Protein AF-A0A934FQT6-F1 (afdb_monomer)

Sequence (171 aa):
MEAWRIHRERGRCPEPACPLPTADEFFAVLELPSCERHDLCATCFHRRVSQTGESPIFWKARRQEPGHRAPTIDLASLRVLFDRLGEHDSDEARGLRYFVALLLLRKRVLRMVPAANQTEESADLVVLDPKVPGSARIALVAPELAGDRMAKLKDELLAALAEQEGASHDG

Solvent-accessible surface area (backbone atoms only — not comparable to full-atom values): 10380 Å² total; per-residue (Å²): 143,76,90,80,59,73,43,76,49,88,55,72,53,91,54,86,88,58,59,48,92,80,41,56,51,34,35,42,34,53,43,80,90,78,32,39,34,44,49,26,27,67,69,59,44,54,50,49,38,70,72,66,74,50,84,74,54,66,48,80,48,64,61,70,55,95,85,58,72,72,83,78,76,56,65,65,61,51,47,54,49,41,55,57,30,67,78,43,89,49,68,65,34,41,34,51,30,42,52,47,48,54,53,32,39,76,70,62,59,33,40,80,52,81,63,88,48,77,79,36,64,76,28,78,39,35,34,30,41,83,87,44,90,87,50,68,77,46,66,35,56,74,57,93,67,56,77,68,60,50,53,52,53,51,51,52,52,50,50,67,59,53,66,68,74,73,79,82,81,86,132

Secondary structure (DSSP, 8-state):
--TT--EE-----SSTT--TTT-SEEEEEEETTTTEEEEE-HHHHHHHHHHH-SPPEEEEEEPPPTT-PPP---HHHHHHHHHHGGG--SHHHHHHHHHHHHHHHHTTSSEE----SHHHHT-SEEEE-TTSTTPPPEEEPPP---HHHHHHHHHHHHHHHHTTSSSS---

Structure (mmCIF, N/CA/C/O backbone):
data_AF-A0A934FQT6-F1
#
_entry.id   AF-A0A934FQT6-F1
#
loop_
_atom_site.group_PDB
_atom_site.id
_atom_site.type_symbol
_atom_site.label_atom_id
_atom_site.label_alt_id
_atom_site.label_comp_id
_atom_site.label_asym_id
_atom_site.label_entity_id
_atom_site.label_seq_id
_atom_site.pdbx_PDB_ins_code
_atom_site.Cartn_x
_atom_site.Cartn_y
_atom_site.Cartn_z
_atom_site.occupancy
_atom_site.B_iso_or_equiv
_atom_site.auth_seq_id
_atom_site.auth_comp_id
_atom_site.auth_asym_id
_atom_site.auth_atom_id
_atom_site.pdbx_PDB_model_num
ATOM 1 N N . MET A 1 1 ? -18.165 8.838 -8.033 1.00 41.06 1 MET A N 1
ATOM 2 C CA . MET A 1 1 ? -16.733 9.135 -7.804 1.00 41.06 1 MET A CA 1
ATOM 3 C C . MET A 1 1 ? -15.905 8.079 -8.542 1.00 41.06 1 MET A C 1
ATOM 5 O O . MET A 1 1 ? -15.378 7.169 -7.923 1.00 41.06 1 MET A O 1
ATOM 9 N N . GLU A 1 2 ? -15.881 8.131 -9.880 1.00 50.00 2 GLU A N 1
ATOM 10 C CA . GLU A 1 2 ? -15.264 7.092 -10.738 1.00 50.00 2 GLU A CA 1
ATOM 11 C C . GLU A 1 2 ? -14.027 7.581 -11.519 1.00 50.00 2 GLU A C 1
ATOM 13 O O . GLU A 1 2 ? -13.383 6.789 -12.196 1.00 50.00 2 GLU A O 1
ATOM 18 N N . ALA A 1 3 ? -13.647 8.857 -11.386 1.00 50.72 3 ALA A N 1
ATOM 19 C CA . ALA A 1 3 ? -12.652 9.515 -12.242 1.00 50.72 3 ALA A CA 1
ATOM 20 C C . ALA A 1 3 ? -11.167 9.251 -11.888 1.00 50.72 3 ALA A C 1
ATOM 22 O O . ALA A 1 3 ? -10.294 9.887 -12.458 1.00 50.72 3 ALA A O 1
ATOM 23 N N . TRP A 1 4 ? -10.867 8.337 -10.957 1.00 55.72 4 TRP A N 1
ATOM 24 C CA . TRP A 1 4 ? -9.497 8.064 -10.472 1.00 55.72 4 TRP A CA 1
ATOM 25 C C . TRP A 1 4 ? -9.123 6.575 -10.553 1.00 55.72 4 TRP A C 1
ATOM 27 O O . TRP A 1 4 ? -8.405 6.037 -9.708 1.00 55.72 4 TRP A O 1
ATOM 37 N N . ARG A 1 5 ? -9.647 5.855 -11.550 1.00 62.41 5 ARG A N 1
ATOM 38 C CA . ARG A 1 5 ? -9.179 4.495 -11.846 1.00 62.41 5 ARG A CA 1
ATOM 39 C C . ARG A 1 5 ? -7.973 4.581 -12.770 1.00 62.41 5 ARG A C 1
ATOM 41 O O . ARG A 1 5 ? -8.077 5.114 -13.860 1.00 62.41 5 ARG A O 1
ATOM 48 N N . ILE A 1 6 ? -6.844 4.008 -12.349 1.00 70.12 6 ILE A N 1
ATOM 49 C CA . ILE A 1 6 ? -5.679 3.884 -13.230 1.00 70.12 6 ILE A CA 1
ATOM 50 C C . ILE A 1 6 ? -6.007 2.856 -14.314 1.00 70.12 6 ILE A C 1
ATOM 52 O O . ILE A 1 6 ? -6.109 1.652 -14.034 1.00 70.12 6 ILE A O 1
ATOM 56 N N . HIS A 1 7 ? -6.173 3.330 -15.543 1.00 68.94 7 HIS A N 1
ATOM 57 C CA . HIS A 1 7 ? -6.432 2.491 -16.700 1.00 68.94 7 HIS A CA 1
ATOM 58 C C . HIS A 1 7 ? -5.121 1.844 -17.142 1.00 68.94 7 HIS A C 1
ATOM 60 O O . HIS A 1 7 ? -4.121 2.508 -17.411 1.00 68.94 7 HIS A O 1
ATOM 66 N N . ARG A 1 8 ? -5.100 0.508 -17.149 1.00 64.31 8 ARG A N 1
ATOM 67 C CA . ARG A 1 8 ? -3.943 -0.252 -17.621 1.00 64.31 8 ARG A CA 1
ATOM 68 C C . ARG A 1 8 ? -4.060 -0.432 -19.116 1.00 64.31 8 ARG A C 1
ATOM 70 O O . ARG A 1 8 ? -4.732 -1.367 -19.557 1.00 64.31 8 ARG A O 1
ATOM 77 N N . GLU A 1 9 ? -3.342 0.377 -19.871 1.00 61.53 9 GLU A N 1
ATOM 78 C CA . GLU A 1 9 ? -3.063 0.011 -21.241 1.00 61.53 9 GLU A CA 1
ATOM 79 C C . GLU A 1 9 ? -1.935 -1.024 -21.212 1.00 61.53 9 GLU A C 1
ATOM 81 O O . GLU A 1 9 ? -0.769 -0.727 -20.973 1.00 61.53 9 GLU A O 1
ATOM 86 N N . ARG A 1 10 ? -2.275 -2.303 -21.421 1.00 57.84 10 ARG A N 1
ATOM 87 C CA . ARG A 1 10 ? -1.265 -3.351 -21.676 1.00 57.84 10 ARG A CA 1
ATOM 88 C C . ARG A 1 10 ? -0.770 -3.277 -23.126 1.00 57.84 10 ARG A C 1
ATOM 90 O O . ARG A 1 10 ? -0.486 -4.307 -23.739 1.00 57.84 10 ARG A O 1
ATOM 97 N N . GLY A 1 11 ? -0.746 -2.069 -23.682 1.00 54.31 11 GLY A N 1
ATOM 98 C CA . GLY A 1 11 ? -0.232 -1.769 -25.000 1.00 54.31 11 GLY A CA 1
ATOM 99 C C . GLY A 1 11 ? 1.273 -1.947 -24.971 1.00 54.31 11 GLY A C 1
ATOM 100 O O . GLY A 1 11 ? 1.963 -1.495 -24.059 1.00 54.31 11 GLY A O 1
ATOM 101 N N . ARG A 1 12 ? 1.791 -2.682 -25.951 1.00 57.44 12 ARG A N 1
ATOM 102 C CA . ARG A 1 12 ? 3.229 -2.713 -26.210 1.00 57.44 12 ARG A CA 1
ATOM 103 C C . ARG A 1 12 ? 3.656 -1.267 -26.465 1.00 57.44 12 ARG A C 1
ATOM 105 O O . ARG A 1 12 ? 2.913 -0.537 -27.111 1.00 57.44 12 ARG A O 1
ATOM 112 N N . CYS A 1 13 ? 4.818 -0.871 -25.949 1.00 65.12 13 CYS A N 1
ATOM 113 C CA . CYS A 1 13 ? 5.412 0.430 -26.250 1.00 65.12 13 CYS A CA 1
ATOM 114 C C . CYS A 1 13 ? 5.246 0.750 -27.752 1.00 65.12 13 CYS A C 1
ATOM 116 O O . CYS A 1 13 ? 5.505 -0.140 -28.568 1.00 65.12 13 CYS A O 1
ATOM 118 N N . PRO A 1 14 ? 4.811 1.971 -28.116 1.00 64.06 14 PRO A N 1
ATOM 119 C CA . PRO A 1 14 ? 4.437 2.314 -29.492 1.00 64.06 14 PRO A CA 1
ATOM 120 C C . PRO A 1 14 ? 5.612 2.277 -30.482 1.00 64.06 14 PRO A C 1
ATOM 122 O O . PRO A 1 14 ? 5.411 2.373 -31.689 1.00 64.06 14 PRO A O 1
ATOM 125 N N . GLU A 1 15 ? 6.841 2.134 -29.985 1.00 71.00 15 GLU A N 1
ATOM 126 C CA . GLU A 1 15 ? 8.060 2.136 -30.783 1.00 71.00 15 GLU A CA 1
ATOM 127 C C . GLU A 1 15 ? 8.272 0.800 -31.526 1.00 71.00 15 GLU A C 1
ATOM 129 O O . GLU A 1 15 ? 8.279 -0.272 -30.899 1.00 71.00 15 GLU A O 1
ATOM 134 N N . PRO A 1 16 ? 8.521 0.837 -32.850 1.00 65.38 16 PRO A N 1
ATOM 135 C CA . PRO A 1 16 ? 8.947 -0.332 -33.608 1.00 65.38 16 PRO A CA 1
ATOM 136 C C . PRO A 1 16 ? 10.192 -0.969 -32.974 1.00 65.38 16 PRO A C 1
ATOM 138 O O . PRO A 1 16 ? 11.119 -0.274 -32.567 1.00 65.38 16 PRO A O 1
ATOM 141 N N . ALA A 1 17 ? 10.217 -2.303 -32.897 1.00 69.44 17 ALA A N 1
ATOM 142 C CA . ALA A 1 17 ? 11.309 -3.083 -32.301 1.00 69.44 17 ALA A CA 1
ATOM 143 C C . ALA A 1 17 ? 11.568 -2.842 -30.795 1.00 69.44 17 ALA A C 1
ATOM 145 O O . ALA A 1 17 ? 12.648 -3.162 -30.295 1.00 69.44 17 ALA A O 1
ATOM 146 N N . CYS A 1 18 ? 10.589 -2.332 -30.037 1.00 78.69 18 CYS A N 1
ATOM 147 C CA . CYS A 1 18 ? 10.742 -2.210 -28.590 1.00 78.69 18 CYS A CA 1
ATOM 148 C C . CYS A 1 18 ? 10.962 -3.589 -27.920 1.00 78.69 18 CYS A C 1
ATOM 150 O O . CYS A 1 18 ? 10.110 -4.473 -28.065 1.00 78.69 18 CYS A O 1
ATOM 152 N N . PRO A 1 19 ? 12.029 -3.777 -27.108 1.00 79.88 19 PRO A N 1
ATOM 153 C CA . PRO A 1 19 ? 12.298 -5.037 -26.411 1.00 79.88 19 PRO A CA 1
ATOM 154 C C . PRO A 1 19 ? 11.368 -5.270 -25.213 1.00 79.88 19 PRO A C 1
ATOM 156 O O . PRO A 1 19 ? 11.498 -6.272 -24.521 1.00 79.88 19 PRO A O 1
ATOM 159 N N . LEU A 1 20 ? 10.425 -4.361 -24.934 1.00 81.69 20 LEU A N 1
ATOM 160 C CA . LEU A 1 20 ? 9.527 -4.448 -23.780 1.00 81.69 20 LEU A CA 1
ATOM 161 C C . LEU A 1 20 ? 8.842 -5.820 -23.603 1.00 81.69 20 LEU A C 1
ATOM 163 O O . LEU A 1 20 ? 8.717 -6.244 -22.451 1.00 81.69 20 LEU A O 1
ATOM 167 N N . PRO A 1 21 ? 8.379 -6.528 -24.657 1.00 79.25 21 PRO A N 1
ATOM 168 C CA . PRO A 1 21 ? 7.767 -7.847 -24.492 1.00 79.25 21 PRO A CA 1
ATOM 169 C C . PRO A 1 21 ? 8.711 -8.901 -23.899 1.00 79.25 21 PRO A C 1
ATOM 171 O O . PRO A 1 21 ? 8.233 -9.806 -23.223 1.00 79.25 21 PRO A O 1
ATOM 174 N N . THR A 1 22 ? 10.018 -8.774 -24.136 1.00 79.56 22 THR A N 1
ATOM 175 C CA . THR A 1 22 ? 11.061 -9.715 -23.694 1.00 79.56 22 THR A CA 1
ATOM 176 C C . THR A 1 22 ? 11.942 -9.155 -22.579 1.00 79.56 22 THR A C 1
ATOM 178 O O . THR A 1 22 ? 12.831 -9.848 -22.106 1.00 79.56 22 THR A O 1
ATOM 181 N N . ALA A 1 23 ? 11.740 -7.901 -22.174 1.00 82.56 23 ALA A N 1
ATOM 182 C CA . ALA A 1 23 ? 12.502 -7.278 -21.103 1.00 82.56 23 ALA A CA 1
ATOM 183 C C . ALA A 1 23 ? 12.010 -7.757 -19.730 1.00 82.56 23 ALA A C 1
ATOM 185 O O . ALA A 1 23 ? 10.813 -7.676 -19.434 1.00 82.56 23 ALA A O 1
ATOM 186 N N . ASP A 1 24 ? 12.948 -8.177 -18.880 1.00 82.25 24 ASP A N 1
ATOM 187 C CA . ASP A 1 24 ? 12.676 -8.561 -17.490 1.00 82.25 24 ASP A CA 1
ATOM 188 C C . ASP A 1 24 ? 12.276 -7.365 -16.633 1.00 82.25 24 ASP A C 1
ATOM 190 O O . ASP A 1 24 ? 11.525 -7.507 -15.674 1.00 82.25 24 ASP A O 1
ATOM 194 N N . GLU A 1 25 ? 12.739 -6.170 -16.985 1.00 87.06 25 GLU A N 1
ATOM 195 C CA . GLU A 1 25 ? 12.444 -4.930 -16.280 1.00 87.06 25 GLU A CA 1
ATOM 196 C C . GLU A 1 25 ? 11.777 -3.916 -17.207 1.00 87.06 25 GLU A C 1
ATOM 198 O O . GLU A 1 25 ? 12.070 -3.825 -18.402 1.00 87.06 25 GLU A O 1
ATOM 203 N N . PHE A 1 26 ? 10.884 -3.116 -16.636 1.00 88.62 26 PHE A N 1
ATOM 204 C CA . PHE A 1 26 ? 10.201 -2.041 -17.336 1.00 88.62 26 PHE A CA 1
ATOM 205 C C . PHE A 1 26 ? 9.907 -0.875 -16.391 1.00 88.62 26 PHE A C 1
ATOM 207 O O . PHE A 1 26 ? 9.927 -1.004 -15.165 1.00 88.62 26 PHE A O 1
ATOM 214 N N . PHE A 1 27 ? 9.621 0.277 -16.980 1.00 89.06 27 PHE A N 1
ATOM 215 C CA . PHE A 1 27 ? 9.199 1.488 -16.296 1.00 89.06 27 PHE A CA 1
ATOM 216 C C . PHE A 1 27 ? 7.705 1.667 -16.542 1.00 89.06 27 PHE A C 1
ATOM 218 O O . PHE A 1 27 ? 7.282 1.808 -17.686 1.00 89.06 27 PHE A O 1
ATOM 225 N N . ALA A 1 28 ? 6.906 1.630 -15.481 1.00 88.69 28 ALA A N 1
ATOM 226 C CA . ALA A 1 28 ? 5.495 1.980 -15.550 1.00 88.69 28 ALA A CA 1
ATOM 227 C C . ALA A 1 28 ? 5.365 3.486 -15.332 1.00 88.69 28 ALA A C 1
ATOM 229 O O . ALA A 1 28 ? 5.689 3.982 -14.254 1.00 88.69 28 ALA A O 1
ATOM 230 N N . VAL A 1 29 ? 4.914 4.195 -16.358 1.00 88.94 29 VAL A N 1
ATOM 231 C CA . VAL A 1 29 ? 4.699 5.641 -16.359 1.00 88.94 29 VAL A CA 1
ATOM 232 C C . VAL A 1 29 ? 3.210 5.911 -16.196 1.00 88.94 29 VAL A C 1
ATOM 234 O O . VAL A 1 29 ? 2.398 5.315 -16.903 1.00 88.94 29 VAL A O 1
ATOM 237 N N . LEU A 1 30 ? 2.855 6.785 -15.257 1.00 87.69 30 LEU A N 1
ATOM 238 C CA . LEU A 1 30 ? 1.490 7.256 -15.050 1.00 87.69 30 LEU A CA 1
ATOM 239 C C . LEU A 1 30 ? 1.337 8.645 -15.666 1.00 87.69 30 LEU A C 1
ATOM 241 O O . LEU A 1 30 ? 2.035 9.583 -15.280 1.00 87.69 30 LEU A O 1
ATOM 245 N N . GLU A 1 31 ? 0.402 8.768 -16.596 1.00 84.56 31 GLU A N 1
ATOM 246 C CA . GLU A 1 31 ? 0.024 10.036 -17.204 1.00 84.56 31 GLU A CA 1
ATOM 247 C C . GLU A 1 31 ? -1.168 10.647 -16.472 1.00 84.56 31 GLU A C 1
ATOM 249 O O . GLU A 1 31 ? -2.158 9.981 -16.161 1.00 84.56 31 GLU A O 1
ATOM 254 N N . LEU A 1 32 ? -1.060 11.943 -16.191 1.00 81.94 32 LEU A N 1
ATOM 255 C CA . LEU A 1 32 ? -2.122 12.756 -15.616 1.00 81.94 32 LEU A CA 1
ATOM 256 C C . LEU A 1 32 ? -2.511 13.850 -16.621 1.00 81.94 32 LEU A C 1
ATOM 258 O O . LEU A 1 32 ? -1.644 14.331 -17.349 1.00 81.94 32 LEU A O 1
ATOM 262 N N . PRO A 1 33 ? -3.790 14.265 -16.665 1.00 85.31 33 PRO A N 1
ATOM 263 C CA . PRO A 1 33 ? -4.890 13.857 -15.783 1.00 85.31 33 PRO A CA 1
ATOM 264 C C . PRO A 1 33 ? -5.628 12.579 -16.224 1.00 85.31 33 PRO A C 1
ATOM 266 O O . PRO A 1 33 ? -6.532 12.142 -15.517 1.00 85.31 33 PRO A O 1
ATOM 269 N N . SER A 1 34 ? -5.262 11.973 -17.361 1.00 81.75 34 SER A N 1
ATOM 270 C CA . SER A 1 34 ? -5.961 10.808 -17.936 1.00 81.75 34 SER A CA 1
ATOM 271 C C . SER A 1 34 ? -5.937 9.559 -17.047 1.00 81.75 34 SER A C 1
ATOM 273 O O . SER A 1 34 ? -6.778 8.677 -17.209 1.00 81.75 34 SER A O 1
ATOM 275 N N . CYS A 1 35 ? -5.012 9.487 -16.082 1.00 83.38 35 CYS A N 1
ATOM 276 C CA . CYS A 1 35 ? -4.791 8.317 -15.231 1.00 83.38 35 CYS A CA 1
ATOM 277 C C . CYS A 1 35 ? -4.483 7.056 -16.057 1.00 83.38 35 CYS A C 1
ATOM 279 O O . CYS A 1 35 ? -4.843 5.937 -15.678 1.00 83.38 35 CYS A O 1
ATOM 281 N N . GLU A 1 36 ? -3.801 7.237 -17.186 1.00 82.56 36 GLU A N 1
ATOM 282 C CA . GLU A 1 36 ? -3.372 6.160 -18.069 1.00 82.56 36 GLU A CA 1
ATOM 283 C C . GLU A 1 36 ? -1.978 5.686 -17.685 1.00 82.56 36 GLU A C 1
ATOM 285 O O . GLU A 1 36 ? -1.073 6.473 -17.400 1.00 82.56 36 GLU A O 1
ATOM 290 N N . ARG A 1 37 ? -1.807 4.365 -17.647 1.00 86.88 37 ARG A N 1
ATOM 291 C CA . ARG A 1 37 ? -0.511 3.748 -17.399 1.00 86.88 37 ARG A CA 1
ATOM 292 C C . ARG A 1 37 ? 0.073 3.201 -18.693 1.00 86.88 37 ARG A C 1
ATOM 294 O O . ARG A 1 37 ? -0.523 2.303 -19.287 1.00 86.88 37 ARG A O 1
ATOM 301 N N . HIS A 1 38 ? 1.304 3.617 -18.977 1.00 85.81 38 HIS A N 1
ATOM 302 C CA . HIS A 1 38 ? 2.142 3.115 -20.064 1.00 85.81 38 HIS A CA 1
ATOM 303 C C . HIS A 1 38 ? 3.332 2.339 -19.514 1.00 85.81 38 HIS A C 1
ATOM 305 O O . HIS A 1 38 ? 4.041 2.820 -18.632 1.00 85.81 38 HIS A O 1
ATOM 311 N N . ASP A 1 39 ? 3.589 1.151 -20.053 1.00 88.00 39 ASP A N 1
ATOM 312 C CA . ASP A 1 39 ? 4.791 0.385 -19.724 1.00 88.00 39 ASP A CA 1
ATOM 313 C C . ASP A 1 39 ? 5.859 0.636 -20.807 1.00 88.00 39 ASP A C 1
ATOM 315 O O . ASP A 1 39 ? 5.614 0.441 -21.997 1.00 88.00 39 ASP A O 1
ATOM 319 N N . LEU A 1 40 ? 7.056 1.072 -20.406 1.00 87.56 40 LEU A N 1
ATOM 320 C CA . LEU A 1 40 ? 8.176 1.403 -21.295 1.00 87.56 40 LEU A CA 1
ATOM 321 C C . LEU A 1 40 ? 9.410 0.563 -20.953 1.00 87.56 40 LEU A C 1
ATOM 323 O O . LEU A 1 40 ? 9.685 0.285 -19.786 1.00 87.56 40 LEU A O 1
ATOM 327 N N . CYS A 1 41 ? 10.194 0.170 -21.960 1.00 88.81 41 CYS A N 1
ATOM 328 C CA . CYS A 1 41 ? 11.532 -0.363 -21.693 1.00 88.81 41 CYS A CA 1
ATOM 329 C C . CYS A 1 41 ? 12.464 0.773 -21.233 1.00 88.81 41 CYS A C 1
ATOM 331 O O . CYS A 1 41 ? 12.147 1.952 -21.411 1.00 88.81 41 CYS A O 1
ATOM 333 N N . ALA A 1 42 ? 13.637 0.431 -20.691 1.00 89.69 42 ALA A N 1
ATOM 334 C CA . ALA A 1 42 ? 14.613 1.421 -20.226 1.00 89.69 42 ALA A CA 1
ATOM 335 C C . ALA A 1 42 ? 14.964 2.464 -21.304 1.00 89.69 42 ALA A C 1
ATOM 337 O O . ALA A 1 42 ? 14.929 3.665 -21.046 1.00 89.69 42 ALA A O 1
ATOM 338 N N . THR A 1 43 ? 15.227 2.023 -22.537 1.00 90.00 43 THR A N 1
ATOM 339 C CA . THR A 1 43 ? 15.584 2.915 -23.651 1.00 90.00 43 THR A CA 1
ATOM 340 C C . THR A 1 43 ? 14.462 3.893 -23.994 1.00 90.00 43 THR A C 1
ATOM 342 O O . THR A 1 43 ? 14.713 5.088 -24.138 1.00 90.00 43 THR A O 1
ATOM 345 N N . CYS A 1 44 ? 13.221 3.410 -24.106 1.00 88.88 44 CYS A N 1
ATOM 346 C CA . CYS A 1 44 ? 12.067 4.254 -24.418 1.00 88.88 44 CYS A CA 1
ATOM 347 C C . CYS A 1 44 ? 11.757 5.232 -23.277 1.00 88.88 44 CYS A C 1
ATOM 349 O O . CYS A 1 44 ? 11.422 6.384 -23.541 1.00 88.88 44 CYS A O 1
ATOM 351 N N . PHE A 1 45 ? 11.923 4.803 -22.022 1.00 90.38 45 PHE A N 1
ATOM 352 C CA . PHE A 1 45 ? 11.768 5.666 -20.854 1.00 90.38 45 PHE A CA 1
ATOM 353 C C . PHE A 1 45 ? 12.781 6.818 -20.858 1.00 90.38 45 PHE A C 1
ATOM 355 O O . PHE A 1 45 ? 12.382 7.980 -20.825 1.00 90.38 45 PHE A O 1
ATOM 362 N N . HIS A 1 46 ? 14.079 6.520 -20.970 1.00 90.44 46 HIS A N 1
ATOM 363 C CA . HIS A 1 46 ? 15.112 7.558 -20.961 1.00 90.44 46 HIS A CA 1
ATOM 364 C C . HIS A 1 46 ? 14.978 8.521 -22.141 1.00 90.44 46 HIS A C 1
ATOM 366 O O . HIS A 1 46 ? 15.103 9.727 -21.951 1.00 90.44 46 HIS A O 1
ATOM 372 N N . ARG A 1 47 ? 14.644 8.015 -23.336 1.00 88.56 47 ARG A N 1
ATOM 373 C CA . ARG A 1 47 ? 14.370 8.864 -24.503 1.00 88.56 47 ARG A CA 1
ATOM 374 C C . ARG A 1 47 ? 13.228 9.839 -24.228 1.00 88.56 47 ARG A C 1
ATOM 376 O O . ARG A 1 47 ? 13.379 11.024 -24.504 1.00 88.56 47 ARG A O 1
ATOM 383 N N . ARG A 1 48 ? 12.118 9.350 -23.667 1.00 86.81 48 ARG A N 1
ATOM 384 C CA . ARG A 1 48 ? 10.964 10.182 -23.316 1.00 86.81 48 ARG A CA 1
ATOM 385 C C . ARG A 1 48 ? 11.361 11.289 -22.342 1.00 86.81 48 ARG A C 1
ATOM 387 O O . ARG A 1 48 ? 11.094 12.446 -22.633 1.00 86.81 48 ARG A O 1
ATOM 394 N N . VAL A 1 49 ? 12.055 10.945 -21.253 1.00 88.50 49 VAL A N 1
ATOM 395 C CA . VAL A 1 49 ? 12.545 11.919 -20.258 1.00 88.50 49 VAL A CA 1
ATOM 396 C C . VAL A 1 49 ? 13.438 12.981 -20.909 1.00 88.50 49 VAL A C 1
ATOM 398 O O . VAL A 1 49 ? 13.274 14.170 -20.649 1.00 88.50 49 VAL A O 1
ATOM 401 N N . SER A 1 50 ? 14.352 12.578 -21.797 1.00 87.88 50 SER A N 1
ATOM 402 C CA . SER A 1 50 ? 15.224 13.517 -22.513 1.00 87.88 50 SER A CA 1
ATOM 403 C C . SER A 1 50 ? 14.472 14.435 -23.482 1.00 87.88 50 SER A C 1
ATOM 405 O O . SER A 1 50 ? 14.911 15.558 -23.701 1.00 87.88 50 SER A O 1
ATOM 407 N N . GLN A 1 51 ? 13.368 13.975 -24.075 1.00 86.94 51 GLN A N 1
ATOM 408 C CA . GLN A 1 51 ? 12.567 14.759 -25.021 1.00 86.94 51 GLN A CA 1
ATOM 409 C C . GLN A 1 51 ? 11.627 15.743 -24.325 1.00 86.94 51 GLN A C 1
ATO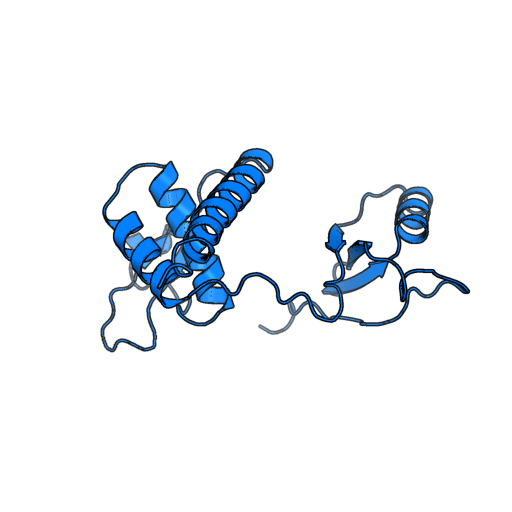M 411 O O . GLN A 1 51 ? 11.454 16.859 -24.807 1.00 86.94 51 GLN A O 1
ATOM 416 N N . THR A 1 52 ? 11.003 15.334 -23.219 1.00 82.75 52 THR A N 1
ATOM 417 C CA . THR A 1 52 ? 10.038 16.174 -22.500 1.00 82.75 52 THR A CA 1
ATOM 418 C C . THR A 1 52 ? 10.713 17.157 -21.554 1.00 82.75 52 THR A C 1
ATOM 420 O O . THR A 1 52 ? 10.100 18.154 -21.196 1.00 82.75 52 THR A O 1
ATOM 423 N N . G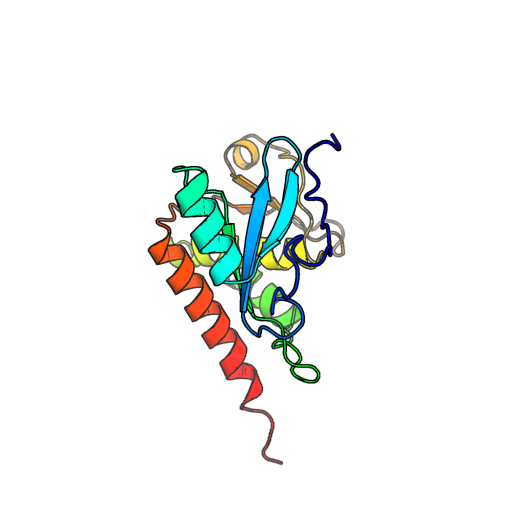LY A 1 53 ? 11.941 16.880 -21.101 1.00 81.25 53 GLY A N 1
ATOM 424 C CA . GLY A 1 53 ? 12.641 17.688 -20.092 1.00 81.25 53 GLY A CA 1
ATOM 425 C C . GLY A 1 53 ? 12.044 17.585 -18.680 1.00 81.25 53 GLY A C 1
ATOM 426 O O . GLY A 1 53 ? 12.683 17.976 -17.709 1.00 81.25 53 GLY A O 1
ATOM 427 N N . GLU A 1 54 ? 10.847 17.015 -18.553 1.00 80.00 54 GLU A N 1
ATOM 428 C CA . GLU A 1 54 ? 10.152 16.758 -17.297 1.00 80.00 54 GLU A CA 1
ATOM 429 C C . GLU A 1 54 ? 10.325 15.303 -16.851 1.00 80.00 54 GLU A C 1
ATOM 431 O O . GLU A 1 54 ? 10.230 14.373 -17.659 1.00 80.00 54 GLU A O 1
ATOM 436 N N . SER A 1 55 ? 10.533 15.098 -15.546 1.00 81.50 55 SER A N 1
ATOM 437 C CA . SER A 1 55 ? 10.493 13.760 -14.954 1.00 81.50 55 SER A CA 1
ATOM 438 C C . SER A 1 55 ? 9.033 13.336 -14.775 1.00 81.50 55 SER A C 1
ATOM 440 O O . SER A 1 55 ? 8.326 13.954 -13.978 1.00 81.50 55 SER A O 1
ATOM 442 N N . PRO A 1 56 ? 8.565 12.278 -15.457 1.00 87.00 56 PRO A N 1
ATOM 443 C CA . PRO A 1 56 ? 7.198 11.809 -15.293 1.00 87.00 56 PRO A CA 1
ATOM 444 C C . PRO A 1 56 ? 6.995 11.164 -13.914 1.00 87.00 56 PRO A C 1
ATOM 446 O O . PRO A 1 56 ? 7.951 10.879 -13.191 1.00 87.00 56 PRO A O 1
ATOM 449 N N . ILE A 1 57 ? 5.744 10.861 -13.566 1.00 87.94 57 ILE A N 1
ATOM 450 C CA . ILE A 1 57 ? 5.434 9.971 -12.442 1.00 87.94 57 ILE A CA 1
ATOM 451 C C . ILE A 1 57 ? 5.667 8.537 -12.919 1.00 87.94 57 ILE A C 1
ATOM 453 O O . ILE A 1 57 ? 4.992 8.069 -13.838 1.00 87.94 57 ILE A O 1
ATOM 457 N N . PHE A 1 58 ? 6.621 7.825 -12.320 1.00 90.44 58 PHE A N 1
ATOM 458 C CA . PHE A 1 58 ? 6.943 6.461 -12.734 1.00 90.44 58 PHE A CA 1
ATOM 459 C C . PHE A 1 58 ? 7.397 5.575 -11.576 1.00 90.44 58 PHE A C 1
ATOM 461 O O . PHE A 1 58 ? 7.809 6.048 -10.519 1.00 90.44 58 PHE A O 1
ATOM 468 N N . TRP A 1 59 ? 7.369 4.264 -11.805 1.00 91.06 59 TRP A N 1
ATOM 469 C CA . TRP A 1 59 ? 8.066 3.291 -10.970 1.00 91.06 59 TRP A CA 1
ATOM 470 C C . TRP A 1 59 ? 8.687 2.191 -11.829 1.00 91.06 59 TRP A C 1
ATOM 472 O O . TRP A 1 59 ? 8.146 1.791 -12.865 1.00 91.06 59 TRP A O 1
ATOM 482 N N . LYS A 1 60 ? 9.838 1.685 -11.385 1.00 89.12 60 LYS A N 1
ATOM 483 C CA . LYS A 1 60 ? 10.492 0.529 -12.000 1.00 89.12 60 LYS A CA 1
ATOM 484 C C . LYS A 1 60 ? 9.818 -0.751 -11.507 1.00 89.12 60 LYS A C 1
ATOM 486 O O . LYS A 1 60 ? 9.532 -0.894 -10.319 1.00 89.12 60 LYS A O 1
ATOM 491 N N . ALA A 1 61 ? 9.553 -1.681 -12.412 1.00 84.31 61 ALA A N 1
ATOM 492 C CA . ALA A 1 61 ? 8.948 -2.967 -12.101 1.00 84.31 61 ALA A CA 1
ATOM 493 C C . ALA A 1 61 ? 9.653 -4.092 -12.863 1.00 84.31 61 ALA A C 1
ATOM 495 O O . ALA A 1 61 ? 10.204 -3.884 -13.943 1.00 84.31 61 ALA A O 1
ATOM 496 N N . ARG A 1 62 ? 9.612 -5.297 -12.292 1.00 82.81 62 ARG A N 1
ATOM 497 C CA . ARG A 1 62 ? 10.156 -6.514 -12.899 1.00 82.81 62 ARG A CA 1
ATOM 498 C C . ARG A 1 62 ? 9.015 -7.436 -13.323 1.00 82.81 62 ARG A C 1
ATOM 500 O O . ARG A 1 62 ? 8.053 -7.618 -12.568 1.00 82.81 62 ARG A O 1
ATOM 507 N N . ARG A 1 63 ? 9.096 -8.009 -14.524 1.00 78.12 63 ARG A N 1
ATOM 508 C CA . ARG A 1 63 ? 8.233 -9.115 -14.942 1.00 78.12 63 ARG A CA 1
ATOM 509 C C . ARG A 1 63 ? 8.533 -10.307 -14.040 1.00 78.12 63 ARG A C 1
ATOM 511 O O . ARG A 1 63 ? 9.684 -10.618 -13.763 1.00 78.12 63 ARG A O 1
ATOM 518 N N . GLN A 1 64 ? 7.480 -10.944 -13.548 1.00 68.50 64 GLN A N 1
ATOM 519 C CA . GLN A 1 64 ? 7.632 -12.227 -12.876 1.00 68.50 64 GLN A CA 1
ATOM 520 C C . GLN A 1 64 ? 7.987 -13.257 -13.949 1.00 68.50 64 GLN A C 1
ATOM 522 O O . GLN A 1 64 ? 7.303 -13.307 -14.977 1.00 68.50 64 GLN A O 1
ATOM 527 N N . GLU A 1 65 ? 9.045 -14.036 -13.732 1.00 67.19 65 GLU A N 1
ATOM 528 C CA . GLU A 1 65 ? 9.366 -15.147 -14.623 1.00 67.19 65 GLU A CA 1
ATOM 529 C C . GLU A 1 65 ? 8.181 -16.125 -14.665 1.00 67.19 65 GLU A C 1
ATOM 531 O O . GLU A 1 65 ? 7.549 -16.379 -13.630 1.00 67.19 65 GLU A O 1
ATOM 536 N N . PRO A 1 66 ? 7.839 -16.677 -15.841 1.00 57.00 66 PRO A N 1
ATOM 537 C CA . PRO A 1 66 ? 6.808 -17.695 -15.930 1.00 57.00 66 PRO A CA 1
ATOM 538 C C . PRO A 1 66 ? 7.225 -18.914 -15.095 1.00 57.00 66 PRO A C 1
ATOM 540 O O . PRO A 1 66 ? 8.139 -19.639 -15.461 1.00 57.00 66 PRO A O 1
ATOM 543 N N . GLY A 1 67 ? 6.557 -19.117 -13.957 1.00 59.00 67 GLY A N 1
ATOM 544 C CA . GLY A 1 67 ? 6.860 -20.189 -13.000 1.00 59.00 67 GLY A CA 1
ATOM 545 C C . GLY A 1 67 ? 7.259 -19.683 -11.612 1.00 59.00 67 GLY A C 1
ATOM 546 O O . GLY A 1 67 ? 6.947 -20.345 -10.624 1.00 59.00 67 GLY A O 1
ATOM 547 N N . HIS A 1 68 ? 7.816 -18.472 -11.508 1.00 57.16 68 HIS A N 1
ATOM 548 C CA . HIS A 1 68 ? 8.042 -17.822 -10.219 1.00 57.16 68 HIS A CA 1
ATOM 549 C C . HIS A 1 68 ? 6.731 -17.212 -9.718 1.00 57.16 68 HIS A C 1
ATOM 551 O O . HIS A 1 68 ? 6.280 -16.153 -10.163 1.00 57.16 68 HIS A O 1
ATOM 557 N N . ARG A 1 69 ? 6.083 -17.902 -8.777 1.00 53.66 69 ARG A N 1
ATOM 558 C CA . ARG A 1 69 ? 5.022 -17.290 -7.977 1.00 53.66 69 ARG A CA 1
ATOM 559 C C . ARG A 1 69 ? 5.692 -16.337 -6.998 1.00 53.66 69 ARG A C 1
ATOM 561 O O . ARG A 1 69 ? 6.601 -16.739 -6.279 1.00 53.66 69 ARG A O 1
ATOM 568 N N . ALA A 1 70 ? 5.245 -15.083 -6.976 1.00 58.09 70 ALA A N 1
ATOM 569 C CA . ALA A 1 70 ? 5.598 -14.174 -5.893 1.00 58.09 70 ALA A CA 1
ATOM 570 C C . ALA A 1 70 ? 5.313 -14.871 -4.547 1.00 58.09 70 ALA A C 1
ATOM 572 O O . ALA A 1 70 ? 4.296 -15.579 -4.473 1.00 58.09 70 ALA A O 1
ATOM 573 N N . PRO A 1 71 ? 6.163 -14.683 -3.518 1.00 60.25 71 PRO A N 1
ATOM 574 C CA . PRO A 1 71 ? 5.960 -15.295 -2.211 1.00 60.25 71 PRO A CA 1
ATOM 575 C C . PRO A 1 71 ? 4.522 -15.042 -1.766 1.00 60.25 71 PRO A C 1
ATOM 577 O O . PRO A 1 71 ? 4.009 -13.912 -1.825 1.00 60.25 71 PRO A O 1
ATOM 580 N N . THR A 1 72 ? 3.819 -16.129 -1.456 1.00 63.09 72 THR A N 1
ATOM 581 C CA . THR A 1 72 ? 2.402 -16.037 -1.126 1.00 63.09 72 THR A CA 1
ATOM 582 C C . THR A 1 72 ? 2.327 -15.611 0.317 1.00 63.09 72 THR A C 1
ATOM 584 O O . THR A 1 72 ? 2.421 -16.427 1.220 1.00 63.09 72 THR A O 1
ATOM 587 N N . ILE A 1 73 ? 2.171 -14.308 0.524 1.00 70.94 73 ILE A N 1
ATOM 588 C CA . ILE A 1 73 ? 2.018 -13.775 1.869 1.00 70.94 73 ILE A CA 1
ATOM 589 C C . ILE A 1 73 ? 0.771 -14.402 2.504 1.00 70.94 73 ILE A C 1
ATOM 591 O O . ILE A 1 73 ? -0.347 -14.180 2.019 1.00 70.94 73 ILE A O 1
ATOM 595 N N . ASP A 1 74 ? 0.971 -15.164 3.580 1.00 84.44 74 ASP A N 1
ATOM 596 C CA . ASP A 1 74 ? -0.119 -15.725 4.366 1.00 84.4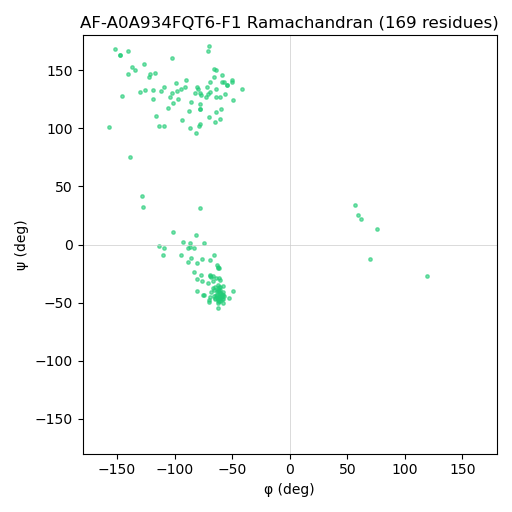4 74 ASP A CA 1
ATOM 597 C C . ASP A 1 74 ? -0.924 -14.594 5.020 1.00 84.44 74 ASP A C 1
ATOM 599 O O . ASP A 1 74 ? -0.451 -13.840 5.876 1.00 84.44 74 ASP A O 1
ATOM 603 N N . LEU A 1 75 ? -2.175 -14.465 4.583 1.00 87.75 75 LEU A N 1
ATOM 604 C CA . LEU A 1 75 ? -3.077 -13.421 5.050 1.00 87.75 75 LEU A CA 1
ATOM 605 C C . LEU A 1 75 ? -3.490 -13.630 6.510 1.00 87.75 75 LEU A C 1
ATOM 607 O O . LEU A 1 75 ? -3.817 -12.647 7.174 1.00 87.75 75 LEU A O 1
ATOM 611 N N . ALA A 1 76 ? -3.482 -14.874 7.004 1.00 88.19 76 ALA A N 1
ATOM 612 C CA . ALA A 1 76 ? -3.779 -15.163 8.403 1.00 88.19 76 ALA A CA 1
ATOM 613 C C . ALA A 1 76 ? -2.644 -14.659 9.303 1.00 88.19 76 ALA A C 1
ATOM 615 O O . ALA A 1 76 ? -2.900 -13.881 10.222 1.00 88.19 76 ALA A O 1
ATOM 616 N N . SER A 1 77 ? -1.394 -14.992 8.972 1.00 87.44 77 SER A N 1
ATOM 617 C CA . SER A 1 77 ? -0.208 -14.475 9.663 1.00 87.44 77 SER A CA 1
ATOM 618 C C . SER A 1 77 ? -0.126 -12.947 9.625 1.00 87.44 77 SER A C 1
ATOM 620 O O . SER A 1 77 ? 0.091 -12.324 10.664 1.00 87.44 77 SER A O 1
ATOM 622 N N . LEU A 1 78 ? -0.394 -12.312 8.474 1.00 90.81 78 LEU A N 1
ATOM 623 C CA . LEU A 1 78 ? -0.464 -10.845 8.398 1.00 90.81 78 LEU A CA 1
ATOM 624 C C . LEU A 1 78 ? -1.545 -10.258 9.306 1.00 90.81 78 LEU A C 1
ATOM 626 O O . LEU A 1 78 ? -1.353 -9.174 9.855 1.00 90.81 78 LEU A O 1
ATOM 630 N N . ARG A 1 79 ? -2.689 -10.934 9.452 1.00 92.81 79 ARG A N 1
ATOM 631 C CA . ARG A 1 79 ? -3.746 -10.457 10.341 1.00 92.81 79 ARG A CA 1
ATOM 632 C C . ARG A 1 79 ? -3.329 -10.566 11.806 1.00 92.81 79 ARG A C 1
ATOM 634 O O . ARG A 1 79 ? -3.475 -9.593 12.534 1.00 92.81 79 ARG A O 1
ATOM 641 N N . VAL A 1 80 ? -2.741 -11.687 12.213 1.00 92.50 80 VAL A N 1
ATOM 642 C CA . VAL A 1 80 ? -2.203 -11.837 13.575 1.00 92.50 80 VAL A CA 1
ATOM 643 C C . VAL A 1 80 ? -1.143 -10.770 13.860 1.00 92.50 80 VAL A C 1
ATOM 645 O O . VAL A 1 80 ? -1.166 -10.155 14.923 1.00 92.50 80 VAL A O 1
ATOM 648 N N . LEU A 1 81 ? -0.250 -10.502 12.903 1.00 91.94 81 LEU A N 1
ATOM 649 C CA . LEU A 1 81 ? 0.738 -9.429 13.016 1.00 91.94 81 LEU A CA 1
ATOM 650 C C . LEU A 1 81 ? 0.069 -8.056 13.173 1.00 91.94 81 LEU A C 1
ATOM 652 O O . LEU A 1 81 ? 0.453 -7.287 14.047 1.00 91.94 81 LEU A O 1
ATOM 656 N N . PHE A 1 82 ? -0.943 -7.753 12.359 1.00 94.94 82 PHE A N 1
ATOM 657 C CA . PHE A 1 82 ? -1.695 -6.498 12.440 1.00 94.94 82 PHE A CA 1
ATOM 658 C C . PHE A 1 82 ? -2.350 -6.274 13.809 1.00 94.94 82 PHE A C 1
ATOM 660 O O . PHE A 1 82 ? -2.342 -5.147 14.312 1.00 94.94 82 PHE A O 1
ATOM 667 N N . ASP A 1 83 ? -2.911 -7.334 14.393 1.00 94.00 83 ASP A N 1
ATOM 668 C CA . ASP A 1 83 ? -3.559 -7.275 15.700 1.00 94.00 83 ASP A CA 1
ATOM 669 C C . ASP A 1 83 ? -2.506 -7.071 16.807 1.00 94.00 83 ASP A C 1
ATOM 671 O O . ASP A 1 83 ? -2.626 -6.122 17.581 1.0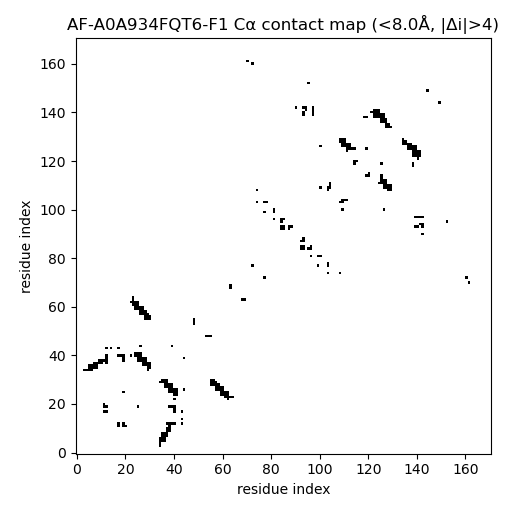0 94.00 83 ASP A O 1
ATOM 675 N N . ARG A 1 84 ? -1.406 -7.843 16.796 1.00 93.62 84 ARG A N 1
ATOM 676 C CA . ARG A 1 84 ? -0.291 -7.708 17.759 1.00 93.62 84 ARG A CA 1
ATOM 677 C C . ARG A 1 84 ? 0.386 -6.343 17.716 1.00 93.62 84 ARG A C 1
ATOM 679 O O . ARG A 1 84 ? 0.674 -5.763 18.754 1.00 93.62 84 ARG A O 1
ATOM 686 N N . LEU A 1 85 ? 0.615 -5.786 16.525 1.00 93.44 85 LEU A N 1
ATOM 687 C CA . LEU A 1 85 ? 1.184 -4.439 16.391 1.00 93.44 85 LEU A CA 1
ATOM 688 C C . LEU A 1 85 ? 0.283 -3.361 17.004 1.00 93.44 85 LEU A C 1
ATOM 690 O O . LEU A 1 85 ? 0.754 -2.266 17.289 1.00 93.44 85 LEU A O 1
ATOM 694 N N . GLY A 1 86 ? -1.005 -3.650 17.199 1.00 91.88 86 GLY A N 1
ATOM 695 C CA . GLY A 1 86 ? -1.928 -2.758 17.886 1.00 91.88 86 GLY A CA 1
ATOM 696 C C . GLY A 1 86 ? -1.794 -2.714 19.398 1.00 91.88 86 GLY A C 1
ATOM 697 O O . GLY A 1 86 ? -2.373 -1.822 20.006 1.00 91.88 86 GLY A O 1
ATOM 698 N N . GLU A 1 87 ? -1.048 -3.647 19.983 1.00 93.19 87 GLU A N 1
ATOM 699 C CA . GLU A 1 87 ? -0.778 -3.720 21.421 1.00 93.19 87 GLU A CA 1
ATOM 700 C C . GLU A 1 87 ? 0.468 -2.902 21.812 1.00 93.19 87 GLU A C 1
ATOM 702 O O . GLU A 1 87 ? 0.804 -2.803 22.990 1.00 93.19 87 GLU A O 1
ATOM 707 N N . HIS A 1 88 ? 1.161 -2.312 20.830 1.00 90.88 88 HIS A N 1
ATOM 708 C CA . HIS A 1 88 ? 2.404 -1.570 21.014 1.00 90.88 88 HIS A CA 1
ATOM 709 C C . HIS A 1 88 ? 2.261 -0.099 20.589 1.00 90.88 88 HIS A C 1
ATOM 711 O O . HIS A 1 88 ? 1.823 0.195 19.478 1.00 90.88 88 HIS A O 1
ATOM 717 N N . ASP A 1 89 ? 2.730 0.823 21.437 1.00 84.62 89 ASP A N 1
ATOM 718 C CA . ASP A 1 89 ? 2.610 2.277 21.218 1.00 84.62 89 ASP A CA 1
ATOM 719 C C . ASP A 1 89 ? 3.818 2.924 20.504 1.00 84.62 89 ASP A C 1
ATOM 721 O O . ASP A 1 89 ? 3.848 4.141 20.280 1.00 84.62 89 ASP A O 1
ATOM 725 N N . SER A 1 90 ? 4.829 2.138 20.115 1.00 88.00 90 SER A N 1
ATOM 726 C CA . SER A 1 90 ? 6.001 2.679 19.414 1.00 88.00 90 SER A CA 1
ATOM 727 C C . SER A 1 90 ? 5.640 3.225 18.028 1.00 88.00 90 SER A C 1
ATOM 729 O O . SER A 1 90 ? 4.697 2.765 17.375 1.00 88.00 90 SER A O 1
ATOM 731 N N . ASP A 1 91 ? 6.390 4.225 17.562 1.00 84.69 91 ASP A N 1
ATOM 732 C CA . ASP A 1 91 ? 6.213 4.797 16.220 1.00 84.69 91 ASP A CA 1
ATOM 733 C C . ASP A 1 91 ? 6.465 3.743 15.133 1.00 84.69 91 ASP A C 1
ATOM 735 O O . ASP A 1 91 ? 5.754 3.691 14.128 1.00 84.69 91 ASP A O 1
ATOM 739 N N . GLU A 1 92 ? 7.436 2.856 15.354 1.00 84.19 92 GLU A N 1
ATOM 740 C CA . GLU A 1 92 ? 7.745 1.737 14.468 1.00 84.19 92 GLU A CA 1
ATOM 741 C C . GLU A 1 92 ? 6.569 0.762 14.364 1.00 84.19 92 GLU A C 1
ATOM 743 O O . GLU A 1 92 ? 6.190 0.379 13.255 1.00 84.19 92 GLU A O 1
ATOM 748 N N . ALA A 1 93 ? 5.958 0.388 15.496 1.00 88.19 93 ALA A N 1
ATOM 749 C CA . ALA A 1 93 ? 4.818 -0.523 15.507 1.00 88.19 93 ALA A CA 1
ATOM 750 C C . ALA A 1 93 ? 3.605 0.105 14.817 1.00 88.19 93 ALA A C 1
ATOM 752 O O . ALA A 1 93 ? 2.984 -0.536 13.969 1.00 88.19 93 ALA A O 1
ATOM 753 N N . ARG A 1 94 ? 3.317 1.382 15.101 1.00 89.12 94 ARG A N 1
ATOM 754 C CA . ARG A 1 94 ? 2.250 2.138 14.428 1.00 89.12 94 ARG A CA 1
ATOM 755 C C . ARG A 1 94 ? 2.480 2.228 12.923 1.00 89.12 94 ARG A C 1
ATOM 757 O O . ARG A 1 94 ? 1.558 1.966 12.148 1.00 89.12 94 ARG A O 1
ATOM 764 N N . GLY A 1 95 ? 3.708 2.525 12.504 1.00 88.25 95 GLY A N 1
ATOM 765 C CA . GLY A 1 95 ? 4.053 2.614 11.093 1.00 88.25 95 GLY A CA 1
ATOM 766 C C . GLY A 1 95 ? 3.932 1.273 10.372 1.00 88.25 95 GLY A C 1
ATOM 767 O O . GLY A 1 95 ? 3.286 1.187 9.326 1.00 88.25 95 GLY A O 1
ATOM 768 N N . LEU A 1 96 ? 4.469 0.199 10.956 1.00 88.81 96 LEU A N 1
ATOM 769 C CA . LEU A 1 96 ? 4.339 -1.145 10.398 1.00 88.81 96 LEU A CA 1
ATOM 770 C C . LEU A 1 96 ? 2.873 -1.596 10.351 1.00 88.81 96 LEU A C 1
ATOM 772 O O . LEU A 1 96 ? 2.431 -2.156 9.346 1.00 88.81 96 LEU A O 1
ATOM 776 N N . ARG A 1 97 ? 2.086 -1.288 11.389 1.00 93.44 97 ARG A N 1
ATOM 777 C CA . ARG A 1 97 ? 0.648 -1.585 11.438 1.00 93.44 97 ARG A CA 1
ATOM 778 C C . ARG A 1 97 ? -0.104 -0.895 10.306 1.00 93.44 97 ARG A C 1
ATOM 780 O O . ARG A 1 97 ? -0.937 -1.533 9.661 1.00 93.44 97 ARG A O 1
ATOM 787 N N . TYR A 1 98 ? 0.219 0.368 10.027 1.00 93.06 98 TYR A N 1
ATOM 788 C CA . TYR A 1 98 ? -0.337 1.112 8.898 1.00 93.06 98 TYR A CA 1
ATOM 789 C C . TYR A 1 98 ? -0.034 0.409 7.564 1.00 93.06 98 TYR A C 1
ATOM 791 O O . TYR A 1 98 ? -0.941 0.172 6.763 1.00 93.06 98 TYR A O 1
ATOM 799 N N . PHE A 1 99 ? 1.211 -0.028 7.342 1.00 90.00 99 PHE A N 1
ATOM 800 C CA . PHE A 1 99 ? 1.580 -0.768 6.128 1.00 90.00 99 PHE A CA 1
ATOM 801 C C . PHE A 1 99 ? 0.848 -2.091 5.974 1.00 90.00 99 PHE A C 1
ATOM 803 O O . PHE A 1 99 ? 0.315 -2.389 4.899 1.00 90.00 99 PHE A O 1
ATOM 810 N N . VAL A 1 100 ? 0.790 -2.879 7.045 1.00 92.00 100 VAL A N 1
ATOM 811 C CA . VAL A 1 100 ? 0.063 -4.147 7.037 1.00 92.00 100 VAL A CA 1
ATOM 812 C C . VAL A 1 100 ? -1.420 -3.902 6.739 1.00 92.00 100 VAL A C 1
ATOM 814 O O . VAL A 1 100 ? -2.004 -4.632 5.934 1.00 92.00 100 VAL A O 1
ATOM 817 N N . ALA A 1 101 ? -2.020 -2.831 7.270 1.00 94.62 101 ALA A N 1
ATOM 818 C CA . ALA A 1 101 ? -3.395 -2.453 6.950 1.00 94.62 101 ALA A CA 1
ATOM 819 C C . ALA A 1 101 ? -3.597 -2.197 5.448 1.00 94.62 101 ALA A C 1
ATOM 821 O O . ALA A 1 101 ? -4.556 -2.707 4.865 1.00 94.62 101 ALA A O 1
ATOM 822 N N . LEU A 1 102 ? -2.680 -1.477 4.789 1.00 93.00 102 LEU A N 1
ATOM 823 C CA . LEU A 1 102 ? -2.738 -1.238 3.340 1.00 93.00 102 LEU A CA 1
ATOM 824 C C . LEU A 1 102 ? -2.660 -2.543 2.528 1.00 93.00 102 LEU A C 1
ATOM 826 O O . LEU A 1 102 ? -3.385 -2.711 1.539 1.00 93.00 102 LEU A O 1
ATOM 830 N N . LEU A 1 103 ? -1.818 -3.493 2.947 1.00 90.94 103 LEU A N 1
ATOM 831 C CA . LEU A 1 103 ? -1.728 -4.814 2.316 1.00 90.94 103 LEU A CA 1
ATOM 832 C C . LEU A 1 103 ? -3.029 -5.609 2.490 1.00 90.94 103 LEU A C 1
ATOM 834 O O . LEU A 1 103 ? -3.556 -6.159 1.516 1.00 90.94 103 LEU A O 1
ATOM 838 N N . LEU A 1 104 ? -3.580 -5.628 3.705 1.00 93.00 104 LEU A N 1
ATOM 839 C CA . LEU A 1 104 ? -4.832 -6.311 4.026 1.00 93.00 104 LEU A CA 1
ATOM 840 C C . LEU A 1 104 ? -6.033 -5.685 3.298 1.00 93.00 104 LEU A C 1
ATOM 842 O O . LEU A 1 104 ? -6.893 -6.420 2.809 1.00 93.00 104 LEU A O 1
ATOM 846 N N . LEU A 1 105 ? -6.068 -4.358 3.134 1.00 93.81 105 LEU A N 1
ATOM 847 C CA . LEU A 1 105 ? -7.055 -3.648 2.311 1.00 93.81 105 LEU A CA 1
ATOM 848 C C . LEU A 1 105 ? -6.965 -4.057 0.840 1.00 93.81 105 LEU A C 1
ATOM 850 O O . LEU A 1 105 ? -7.970 -4.416 0.223 1.00 93.81 105 LEU A O 1
ATOM 854 N N . ARG A 1 106 ? -5.751 -4.069 0.273 1.00 90.69 106 ARG A N 1
ATOM 855 C CA . ARG A 1 106 ? -5.515 -4.495 -1.116 1.00 90.69 106 ARG A CA 1
ATOM 856 C C . ARG A 1 106 ? -5.994 -5.927 -1.358 1.00 90.69 106 ARG A C 1
ATOM 858 O O . ARG A 1 106 ? -6.486 -6.238 -2.443 1.00 90.69 106 ARG A O 1
ATOM 865 N N . LYS A 1 107 ? -5.848 -6.795 -0.356 1.00 89.06 107 LYS A N 1
ATOM 866 C CA . LYS A 1 107 ? -6.290 -8.197 -0.378 1.00 89.06 107 LYS A CA 1
ATOM 867 C C . LYS A 1 107 ? -7.748 -8.383 0.062 1.00 89.06 107 LYS A C 1
ATOM 869 O O . LYS A 1 107 ? -8.230 -9.511 0.046 1.00 89.06 107 LYS A O 1
ATOM 874 N N . ARG A 1 108 ? -8.464 -7.295 0.381 1.00 92.25 108 ARG A N 1
ATOM 875 C CA . ARG A 1 108 ? -9.864 -7.265 0.846 1.00 92.25 108 ARG A CA 1
ATOM 876 C C . ARG A 1 108 ? -10.116 -8.050 2.142 1.00 92.25 108 ARG A C 1
ATOM 878 O O . ARG A 1 108 ? -11.232 -8.511 2.367 1.00 92.25 108 ARG A O 1
ATOM 885 N N . VAL A 1 109 ? -9.088 -8.222 2.973 1.00 94.19 109 VAL A N 1
ATOM 886 C CA . VAL A 1 109 ? -9.228 -8.778 4.329 1.00 94.19 109 VAL A CA 1
ATOM 887 C C . VAL A 1 109 ? -9.821 -7.725 5.257 1.00 94.19 109 VAL A C 1
ATOM 889 O O . VAL A 1 109 ? -10.735 -8.028 6.009 1.00 94.19 109 VAL A O 1
ATOM 892 N N . LEU A 1 110 ? -9.345 -6.484 5.150 1.00 96.25 110 LEU A N 1
ATOM 893 C CA . LEU A 1 110 ? -9.935 -5.321 5.806 1.00 96.25 110 LEU A CA 1
ATOM 894 C C . LEU A 1 110 ? -10.743 -4.501 4.798 1.00 96.25 110 LEU A C 1
ATOM 896 O O . LEU A 1 110 ? -10.543 -4.600 3.581 1.00 96.25 110 LEU A O 1
ATOM 900 N N . ARG A 1 111 ? -11.645 -3.663 5.307 1.00 95.75 111 ARG A N 1
ATOM 901 C CA . ARG A 1 111 ? -12.406 -2.684 4.529 1.00 95.75 111 ARG A CA 1
ATOM 902 C C . ARG A 1 111 ? -12.224 -1.295 5.126 1.00 95.75 111 ARG A C 1
ATOM 904 O O . ARG A 1 111 ? -12.387 -1.120 6.327 1.00 95.75 111 ARG A O 1
ATOM 911 N N . MET A 1 112 ? -11.943 -0.322 4.264 1.00 95.94 112 MET A N 1
ATOM 912 C CA . MET A 1 112 ? -11.943 1.093 4.627 1.00 95.94 112 MET A CA 1
ATOM 913 C C . MET A 1 112 ? -13.379 1.570 4.842 1.00 95.94 112 MET A C 1
ATOM 915 O O . MET A 1 112 ? -14.269 1.248 4.049 1.00 95.94 112 MET A O 1
ATOM 919 N N . VAL A 1 113 ? -13.599 2.332 5.905 1.00 95.31 113 VAL A N 1
ATOM 920 C CA . VAL A 1 113 ? -14.914 2.847 6.293 1.00 95.31 113 VAL A CA 1
ATOM 921 C C . VAL A 1 113 ? -14.829 4.329 6.661 1.00 95.31 113 VAL A C 1
ATOM 923 O O . VAL A 1 113 ? -13.786 4.767 7.133 1.00 95.31 113 VAL A O 1
ATOM 926 N N . PRO A 1 114 ? -15.901 5.117 6.453 1.00 93.31 114 PRO A N 1
ATOM 927 C CA . PRO A 1 114 ? -15.909 6.537 6.813 1.00 93.31 114 PRO A CA 1
ATOM 928 C C . PRO A 1 114 ? -15.896 6.697 8.330 1.00 93.31 114 PRO A C 1
ATOM 930 O O . PRO A 1 114 ? -16.594 5.924 8.986 1.00 93.31 114 PRO A O 1
ATOM 933 N N . ALA A 1 115 ? -15.147 7.664 8.866 1.00 93.25 115 ALA A N 1
ATOM 934 C CA . ALA A 1 115 ? -15.077 7.966 10.298 1.00 93.25 115 ALA A CA 1
ATOM 935 C C . ALA A 1 115 ? -16.473 8.123 10.933 1.00 93.25 115 ALA A C 1
ATOM 937 O O . ALA A 1 115 ? -17.384 8.678 10.320 1.00 93.25 115 ALA A O 1
ATOM 938 N N . ALA A 1 116 ? -16.644 7.599 12.147 1.00 91.56 116 ALA A N 1
ATOM 939 C CA . ALA A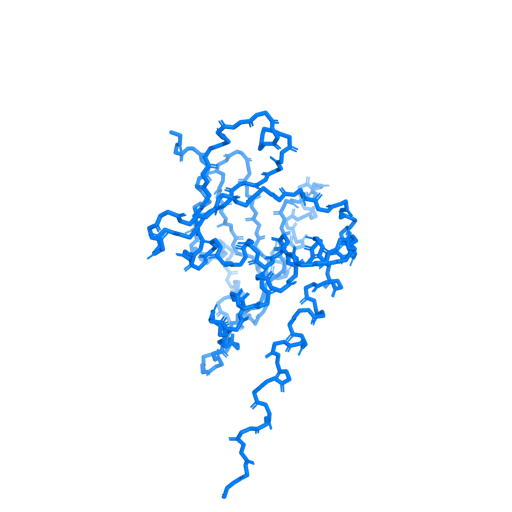 1 116 ? -17.912 7.618 12.882 1.00 91.56 116 ALA A CA 1
ATOM 940 C C . ALA A 1 116 ? -17.898 8.543 14.112 1.00 91.56 116 ALA A C 1
ATOM 942 O O . ALA A 1 116 ? -18.937 8.746 14.738 1.00 91.56 116 ALA A O 1
ATOM 943 N N . ASN A 1 117 ? -16.733 9.067 14.493 1.00 91.50 117 ASN A N 1
ATOM 944 C CA . ASN A 1 117 ? -16.554 9.961 15.633 1.00 91.50 117 ASN A CA 1
ATOM 945 C C . ASN A 1 117 ? -15.349 10.887 15.404 1.00 91.50 117 ASN A C 1
ATOM 947 O O . ASN A 1 117 ? -14.535 10.654 14.513 1.00 91.50 117 ASN A O 1
ATOM 951 N N . GLN A 1 118 ? -15.216 11.905 16.252 1.00 86.50 118 GLN A N 1
ATOM 952 C CA . GLN A 1 118 ? -14.184 12.935 16.126 1.00 86.50 118 GLN A CA 1
ATOM 953 C C . GLN A 1 118 ? -12.748 12.398 16.272 1.00 86.50 118 GLN A C 1
ATOM 955 O O . GLN A 1 118 ? -11.825 12.942 15.678 1.00 86.50 118 GLN A O 1
ATOM 960 N N . THR A 1 119 ? -12.547 11.317 17.030 1.00 84.00 119 THR A N 1
ATOM 961 C CA . THR A 1 119 ? -11.236 10.656 17.148 1.00 84.00 119 THR A CA 1
ATOM 962 C C . THR A 1 119 ? -10.851 9.926 15.860 1.00 84.00 119 THR A C 1
ATOM 964 O O . THR A 1 119 ? -9.680 9.862 15.513 1.00 84.00 119 THR A O 1
ATOM 967 N N . GLU A 1 120 ? -11.824 9.377 15.136 1.00 92.00 120 GLU A N 1
ATOM 968 C CA . GLU A 1 120 ? -11.606 8.742 13.835 1.00 92.00 120 GLU A CA 1
ATOM 969 C C . GLU A 1 120 ? -11.420 9.762 12.702 1.00 92.00 120 GLU A C 1
ATOM 971 O O . GLU A 1 120 ? -10.770 9.447 11.711 1.00 92.00 120 GLU A O 1
ATOM 976 N N . GLU A 1 121 ? -11.971 10.972 12.829 1.00 89.88 121 GLU A N 1
ATOM 977 C CA . GLU A 1 121 ? -11.820 12.040 11.828 1.00 89.88 121 GLU A CA 1
ATOM 978 C C . GLU A 1 121 ? -10.384 12.559 11.709 1.00 89.88 121 GLU A C 1
ATOM 980 O O . GLU A 1 121 ? -9.994 13.027 10.641 1.00 89.88 121 GLU A O 1
ATOM 985 N N . SER A 1 122 ? -9.589 12.469 12.779 1.00 88.69 122 SER A N 1
ATOM 986 C CA . SER A 1 122 ? -8.173 12.848 12.758 1.00 88.69 122 SER A CA 1
ATOM 987 C C . SER A 1 122 ? -7.249 11.749 12.226 1.00 88.69 122 SER A C 1
ATOM 989 O O . SER A 1 122 ? -6.045 11.973 12.121 1.00 88.69 122 SER A O 1
ATOM 991 N N . ALA A 1 123 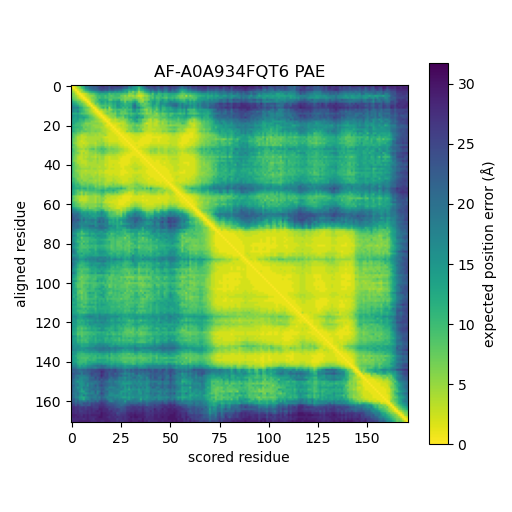? -7.780 10.567 11.904 1.00 90.81 123 ALA A N 1
ATOM 992 C CA . ALA A 1 123 ? -7.003 9.464 11.361 1.00 90.81 123 ALA A CA 1
ATOM 993 C C . ALA A 1 123 ? -6.964 9.501 9.829 1.00 90.81 123 ALA A C 1
ATOM 995 O O . ALA A 1 123 ? -7.975 9.741 9.171 1.00 90.81 123 ALA A O 1
ATOM 996 N N . ASP A 1 124 ? -5.813 9.164 9.250 1.00 90.94 124 ASP A N 1
ATOM 997 C CA . ASP A 1 124 ? -5.656 9.049 7.794 1.00 90.94 124 ASP A CA 1
ATOM 998 C C . ASP A 1 124 ? -6.423 7.855 7.216 1.00 90.94 124 ASP A C 1
ATOM 1000 O O . ASP A 1 124 ? -6.805 7.835 6.043 1.00 90.94 124 ASP A O 1
ATOM 1004 N N . LEU A 1 125 ? -6.625 6.822 8.036 1.00 93.50 125 LEU A N 1
ATOM 1005 C CA . LEU A 1 125 ? -7.241 5.577 7.619 1.00 93.50 125 LEU A CA 1
ATOM 1006 C C . LEU A 1 125 ? -8.086 4.977 8.744 1.00 93.50 125 LEU A C 1
ATOM 1008 O O . LEU A 1 125 ? -7.589 4.717 9.835 1.00 93.50 125 LEU A O 1
ATOM 1012 N N . VAL A 1 126 ? -9.345 4.648 8.445 1.00 96.56 126 VAL A N 1
ATOM 1013 C CA . VAL A 1 126 ? -10.200 3.863 9.345 1.00 96.56 126 VAL A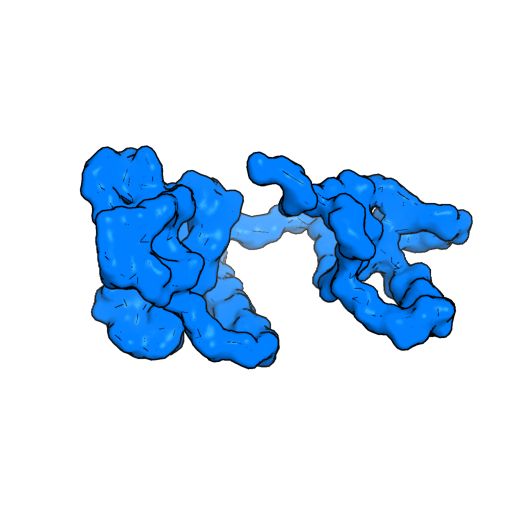 CA 1
ATOM 1014 C C . VAL A 1 126 ? -10.609 2.565 8.667 1.00 96.56 126 VAL A C 1
ATOM 1016 O O . VAL A 1 126 ? -11.153 2.562 7.557 1.00 96.56 126 VAL A O 1
ATOM 1019 N N . VAL A 1 127 ? -10.334 1.445 9.332 1.00 96.69 127 VAL A N 1
ATOM 1020 C CA . VAL A 1 127 ? -10.593 0.099 8.809 1.00 96.69 127 VAL A CA 1
ATOM 1021 C C . VAL A 1 127 ? -11.417 -0.745 9.767 1.00 96.69 127 VAL A C 1
ATOM 1023 O O . VAL A 1 127 ? -11.408 -0.538 10.976 1.00 96.69 127 VAL A O 1
ATOM 1026 N N . LEU A 1 128 ? -12.115 -1.729 9.209 1.00 96.44 128 LEU A N 1
ATOM 1027 C CA . LEU A 1 128 ? -12.760 -2.802 9.960 1.00 96.44 128 LEU A CA 1
ATOM 1028 C C . LEU A 1 128 ? -12.608 -4.141 9.239 1.00 96.44 128 LEU A C 1
ATOM 1030 O O . LEU A 1 128 ? -12.259 -4.183 8.052 1.00 96.44 128 LEU A O 1
ATOM 1034 N N . ASP A 1 129 ? -12.910 -5.230 9.939 1.00 95.25 129 ASP A N 1
ATOM 1035 C CA . ASP A 1 129 ? -12.988 -6.559 9.346 1.00 95.25 129 ASP A CA 1
ATOM 1036 C C . ASP A 1 129 ? -14.432 -6.871 8.922 1.00 95.25 129 ASP A C 1
ATOM 1038 O O . ASP A 1 129 ? -15.284 -7.137 9.768 1.00 95.25 129 ASP A O 1
ATOM 1042 N N . PRO A 1 130 ? -14.745 -6.884 7.615 1.00 94.00 130 PRO A N 1
ATOM 1043 C CA . PRO A 1 130 ? -16.107 -7.115 7.154 1.00 94.00 130 PRO A CA 1
ATOM 1044 C C . PRO A 1 130 ? -16.595 -8.553 7.391 1.00 94.00 130 PRO A C 1
ATOM 1046 O O . PRO A 1 130 ? -17.785 -8.808 7.218 1.00 94.00 130 PRO A O 1
ATOM 1049 N N . LYS A 1 131 ? -15.704 -9.501 7.718 1.00 92.69 131 LYS A N 1
ATOM 1050 C CA . LYS A 1 131 ? -16.056 -10.905 7.972 1.00 92.69 131 LYS A CA 1
ATOM 1051 C C . LYS A 1 131 ? -16.414 -11.173 9.430 1.00 92.69 131 LYS A C 1
ATOM 1053 O O . LYS A 1 131 ? -16.982 -12.225 9.706 1.00 92.69 131 LYS A O 1
ATOM 1058 N N . VAL A 1 132 ? -16.095 -10.254 10.341 1.00 91.50 132 VAL A N 1
ATOM 1059 C CA . VAL A 1 132 ? -16.373 -10.385 11.773 1.00 91.50 132 VAL A CA 1
ATOM 1060 C C . VAL A 1 132 ? -17.484 -9.397 12.141 1.00 91.50 132 VAL A C 1
ATOM 1062 O O . VAL A 1 132 ? -17.227 -8.198 12.259 1.00 91.50 132 VAL A O 1
ATOM 1065 N N . PRO A 1 133 ? -18.739 -9.858 12.303 1.00 88.81 133 PRO A N 1
ATOM 1066 C CA . PRO A 1 133 ? -19.839 -8.989 12.706 1.00 88.81 133 PRO A CA 1
ATOM 1067 C C . PRO A 1 133 ? -19.521 -8.280 14.025 1.00 88.81 133 PRO A C 1
ATOM 1069 O O . PRO A 1 133 ? -19.124 -8.919 14.995 1.00 88.81 133 PRO A O 1
ATOM 1072 N N . GLY A 1 134 ? -19.688 -6.958 14.055 1.00 88.44 134 GLY A N 1
ATOM 1073 C CA . GLY A 1 134 ? -19.385 -6.151 15.239 1.00 88.44 134 GLY A CA 1
ATOM 1074 C C . GLY A 1 134 ? -17.893 -5.913 15.492 1.00 88.44 134 GLY A C 1
ATOM 1075 O O . GLY A 1 134 ? -17.546 -5.459 16.578 1.00 88.44 134 GLY A O 1
ATOM 1076 N N . SER A 1 135 ? -17.007 -6.192 14.524 1.00 90.00 135 SER A N 1
ATOM 1077 C CA . SER A 1 135 ? -15.582 -5.868 14.660 1.00 90.00 135 SER A CA 1
ATOM 1078 C C . SER A 1 135 ? -15.381 -4.389 14.990 1.00 90.00 135 SER A C 1
ATOM 1080 O O . SER A 1 135 ? -15.995 -3.526 14.351 1.00 90.00 135 SER A O 1
ATOM 1082 N N . ALA A 1 136 ? -14.474 -4.104 15.922 1.00 91.44 136 ALA A N 1
ATOM 1083 C CA . ALA A 1 136 ? -14.091 -2.739 16.245 1.00 91.44 136 ALA A CA 1
ATOM 1084 C C . ALA A 1 136 ? -13.526 -2.011 15.015 1.00 91.44 136 ALA A C 1
ATOM 1086 O O . ALA A 1 136 ? -12.861 -2.599 14.157 1.00 91.44 136 ALA A O 1
ATOM 1087 N N . ARG A 1 137 ? -13.799 -0.709 14.951 1.00 94.88 137 ARG A N 1
ATOM 1088 C CA . ARG A 1 137 ? -13.207 0.196 13.969 1.00 94.88 137 ARG A CA 1
ATOM 1089 C C . ARG A 1 137 ? -11.814 0.566 14.455 1.00 94.88 137 ARG A C 1
ATOM 1091 O O . ARG A 1 137 ? -11.630 0.860 15.633 1.00 94.88 137 ARG A O 1
ATOM 1098 N N . ILE A 1 138 ? -10.838 0.515 13.560 1.00 95.62 138 ILE A N 1
ATOM 1099 C CA . ILE A 1 138 ? -9.436 0.762 13.883 1.00 95.62 138 ILE A CA 1
ATOM 1100 C C . ILE A 1 138 ? -9.001 1.999 13.113 1.00 95.62 138 ILE A C 1
ATOM 1102 O O . ILE A 1 138 ? -8.914 1.972 11.884 1.00 95.62 138 ILE A O 1
ATOM 1106 N N . ALA A 1 139 ? -8.764 3.076 13.856 1.00 95.19 139 ALA A N 1
ATOM 1107 C CA . ALA A 1 139 ? -8.196 4.318 13.360 1.00 95.19 139 ALA A CA 1
ATOM 1108 C C . ALA A 1 139 ? -6.667 4.197 13.295 1.00 95.19 139 ALA A C 1
ATOM 1110 O O . ALA A 1 139 ? -6.030 3.750 14.249 1.00 95.19 139 ALA A O 1
ATOM 1111 N N . LEU A 1 140 ? -6.084 4.566 12.159 1.00 93.94 140 LEU A N 1
ATOM 1112 C CA . LEU A 1 140 ? -4.659 4.476 11.875 1.00 93.94 140 LEU A CA 1
ATOM 1113 C C . LEU A 1 140 ? -4.175 5.820 11.332 1.00 93.94 140 LEU A C 1
ATOM 1115 O O . LEU A 1 140 ? -4.770 6.376 10.408 1.00 93.94 140 LEU A O 1
ATOM 1119 N N . VAL A 1 141 ? -3.072 6.305 11.894 1.00 89.56 141 VAL A N 1
ATOM 1120 C CA . VAL A 1 141 ? -2.382 7.517 11.443 1.00 89.56 141 VAL A CA 1
ATOM 1121 C C . VAL A 1 141 ? -1.218 7.094 10.556 1.00 89.56 141 VAL A C 1
ATOM 1123 O O . VAL A 1 141 ? -0.473 6.171 10.901 1.00 89.56 141 VAL A O 1
ATOM 1126 N N . ALA A 1 142 ? -1.091 7.730 9.398 1.00 86.25 142 ALA A N 1
ATOM 1127 C CA . ALA A 1 142 ? 0.014 7.514 8.489 1.00 86.25 142 ALA A CA 1
ATOM 1128 C C . ALA A 1 142 ? 1.308 7.962 9.183 1.00 86.25 142 ALA A C 1
ATOM 1130 O O . ALA A 1 142 ? 1.384 9.090 9.673 1.00 86.25 142 ALA A O 1
ATOM 1131 N N . PRO A 1 143 ? 2.339 7.105 9.256 1.00 81.62 143 PRO A N 1
ATOM 1132 C CA . PRO A 1 143 ? 3.607 7.534 9.823 1.00 81.62 143 PRO A CA 1
ATOM 1133 C C . PRO A 1 143 ? 4.215 8.645 8.953 1.00 81.62 143 PRO A C 1
ATOM 1135 O O . PRO A 1 143 ? 4.036 8.662 7.732 1.00 81.62 143 PRO A O 1
ATOM 1138 N N . GLU A 1 144 ? 4.980 9.549 9.565 1.00 73.06 144 GLU A N 1
ATOM 1139 C CA . GLU A 1 144 ? 5.814 10.485 8.812 1.00 73.06 144 GLU A CA 1
ATOM 1140 C C . GLU A 1 144 ? 6.894 9.691 8.063 1.00 73.06 144 GLU A C 1
ATOM 1142 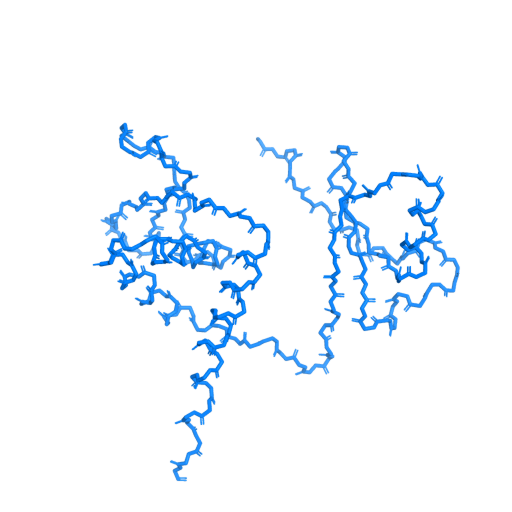O O . GLU A 1 144 ? 7.837 9.142 8.645 1.00 73.06 144 GLU A O 1
ATOM 1147 N N . LEU A 1 145 ? 6.712 9.562 6.749 1.00 60.22 145 LEU A N 1
ATOM 1148 C CA . LEU A 1 145 ? 7.526 8.704 5.899 1.00 60.22 145 LEU A CA 1
ATOM 1149 C C . LEU A 1 145 ? 8.338 9.550 4.927 1.00 60.22 145 LEU A C 1
ATOM 1151 O O . LEU A 1 145 ? 7.845 9.962 3.878 1.00 60.22 145 LEU A O 1
ATOM 1155 N N . ALA A 1 146 ? 9.619 9.733 5.234 1.00 59.31 146 ALA A N 1
ATOM 1156 C CA . ALA A 1 146 ? 10.602 9.976 4.190 1.00 59.31 146 ALA A CA 1
ATOM 1157 C C . ALA A 1 146 ? 10.717 8.713 3.302 1.00 59.31 146 ALA A C 1
ATOM 1159 O O . ALA A 1 146 ? 10.556 7.579 3.770 1.00 59.31 146 ALA A O 1
ATOM 1160 N N . GLY A 1 147 ? 10.923 8.896 1.992 1.00 55.22 147 GLY A N 1
ATOM 1161 C CA . GLY A 1 147 ? 10.859 7.809 0.999 1.00 55.22 147 GLY A CA 1
ATOM 1162 C C . GLY A 1 147 ? 11.889 6.684 1.196 1.00 55.22 147 GLY A C 1
ATOM 1163 O O . GLY A 1 147 ? 11.681 5.564 0.733 1.00 55.22 147 GLY A O 1
ATOM 1164 N N . ASP A 1 148 ? 12.968 6.950 1.924 1.00 60.03 148 ASP A N 1
ATOM 1165 C CA . ASP A 1 148 ? 13.989 5.988 2.348 1.00 60.03 148 ASP A CA 1
ATOM 1166 C C . ASP A 1 148 ? 13.502 5.073 3.489 1.00 60.03 148 ASP A C 1
ATOM 1168 O O . ASP A 1 148 ? 13.665 3.850 3.423 1.00 60.03 148 ASP A O 1
ATOM 1172 N N . ARG A 1 149 ? 12.816 5.633 4.494 1.00 65.38 149 ARG A N 1
ATOM 1173 C CA . ARG A 1 149 ? 12.225 4.894 5.625 1.00 65.38 149 ARG A CA 1
ATOM 1174 C C . ARG A 1 149 ? 11.159 3.901 5.153 1.00 65.38 149 ARG A C 1
ATOM 1176 O O . ARG A 1 149 ? 11.061 2.793 5.674 1.00 65.38 149 ARG A O 1
ATOM 1183 N N . MET A 1 150 ? 10.419 4.272 4.108 1.00 64.06 150 MET A N 1
ATOM 1184 C CA . MET A 1 150 ? 9.430 3.437 3.418 1.00 64.06 150 MET A CA 1
ATOM 1185 C C . MET A 1 150 ? 10.043 2.176 2.790 1.00 64.06 150 MET A C 1
ATOM 1187 O O . MET A 1 150 ? 9.520 1.073 2.955 1.00 64.06 150 MET A O 1
ATOM 1191 N N . ALA A 1 151 ? 11.143 2.336 2.047 1.00 66.50 151 ALA A N 1
ATOM 1192 C CA . ALA A 1 151 ? 11.808 1.219 1.383 1.00 66.50 151 ALA A CA 1
ATOM 1193 C C . ALA A 1 151 ? 12.353 0.219 2.409 1.00 66.50 151 ALA A C 1
ATOM 1195 O O . ALA A 1 151 ? 12.115 -0.980 2.271 1.00 66.50 151 ALA A O 1
ATOM 1196 N N . LYS A 1 152 ? 12.976 0.731 3.478 1.00 71.12 152 LYS A N 1
ATOM 1197 C CA . LYS A 1 152 ? 13.510 -0.080 4.575 1.00 71.12 152 LYS A CA 1
ATOM 1198 C C . LYS A 1 152 ? 12.423 -0.888 5.290 1.00 71.12 152 LYS A C 1
ATOM 1200 O O . LYS A 1 152 ? 12.569 -2.096 5.419 1.00 71.12 152 LYS A O 1
ATOM 1205 N N . LEU A 1 153 ? 11.305 -0.261 5.670 1.00 70.25 153 LEU A N 1
ATOM 1206 C CA . LEU A 1 153 ? 10.185 -0.957 6.326 1.00 70.25 153 LEU A CA 1
ATOM 1207 C C . LEU A 1 153 ? 9.563 -2.040 5.436 1.00 70.25 153 LEU A C 1
ATOM 1209 O O . LEU A 1 153 ? 9.192 -3.110 5.913 1.00 70.25 153 LEU A O 1
ATOM 1213 N N . LYS A 1 154 ? 9.455 -1.777 4.128 1.00 69.56 154 LYS A N 1
ATOM 1214 C CA . LYS A 1 154 ? 8.985 -2.770 3.157 1.00 69.56 154 LYS A CA 1
ATOM 1215 C C . LYS A 1 154 ? 9.943 -3.962 3.086 1.00 69.56 154 LYS A C 1
ATOM 1217 O O . LYS A 1 154 ? 9.476 -5.097 3.068 1.00 69.56 154 LYS A O 1
ATOM 1222 N N . ASP A 1 155 ? 11.248 -3.717 3.032 1.00 71.94 155 ASP A N 1
ATOM 1223 C CA . ASP A 1 155 ? 12.250 -4.782 2.956 1.00 71.94 155 ASP A CA 1
ATOM 1224 C C . ASP A 1 155 ? 12.306 -5.596 4.265 1.00 71.94 155 ASP A C 1
ATOM 1226 O O . ASP A 1 155 ? 12.319 -6.823 4.204 1.00 71.94 155 ASP A O 1
ATOM 1230 N N . GLU A 1 156 ? 12.218 -4.951 5.436 1.00 74.00 156 GLU A N 1
ATOM 1231 C CA . GLU A 1 156 ? 12.113 -5.616 6.749 1.00 74.00 156 GLU A CA 1
ATOM 1232 C C . GLU A 1 156 ? 10.856 -6.490 6.855 1.00 74.00 156 GLU A C 1
ATOM 1234 O O . GLU A 1 156 ? 10.927 -7.637 7.295 1.00 74.00 156 GLU A O 1
ATOM 1239 N N . LEU A 1 157 ? 9.705 -5.986 6.394 1.00 71.25 157 LEU A N 1
ATOM 1240 C CA . LEU A 1 157 ? 8.466 -6.760 6.361 1.00 71.25 157 LEU A CA 1
ATOM 1241 C C . LEU A 1 157 ? 8.583 -7.971 5.428 1.00 71.25 157 LEU A C 1
ATOM 1243 O O . LEU A 1 157 ? 8.129 -9.058 5.775 1.00 71.25 157 LEU A O 1
ATOM 1247 N N . LEU A 1 158 ? 9.178 -7.807 4.244 1.00 70.69 158 LEU A N 1
ATOM 1248 C CA . LEU A 1 158 ? 9.378 -8.922 3.318 1.00 70.69 158 LEU A CA 1
ATOM 1249 C C . LEU A 1 158 ? 10.351 -9.963 3.882 1.00 70.69 158 LEU A C 1
ATOM 1251 O O . LEU A 1 158 ? 10.089 -11.152 3.724 1.00 70.69 158 LEU A O 1
ATOM 1255 N N . ALA A 1 159 ? 11.419 -9.539 4.563 1.00 71.88 159 ALA A N 1
ATOM 1256 C CA . ALA A 1 159 ? 12.354 -10.440 5.236 1.00 71.88 159 ALA A CA 1
ATOM 1257 C C . ALA A 1 159 ? 11.656 -11.252 6.340 1.00 71.88 159 ALA A C 1
ATOM 1259 O O . ALA A 1 159 ? 11.700 -12.480 6.313 1.00 71.88 159 ALA A O 1
ATOM 1260 N N . ALA A 1 160 ? 10.913 -10.586 7.230 1.00 63.31 160 ALA A N 1
ATOM 1261 C CA . ALA A 1 160 ? 10.180 -11.242 8.315 1.00 63.31 160 ALA A CA 1
ATOM 1262 C C . ALA A 1 160 ? 9.121 -12.243 7.814 1.00 63.31 160 ALA A C 1
ATOM 1264 O O . ALA A 1 160 ? 8.833 -13.239 8.475 1.00 63.31 160 ALA A O 1
ATOM 1265 N N . LEU A 1 161 ? 8.533 -11.991 6.640 1.00 63.50 161 LEU A N 1
ATOM 1266 C CA . LEU A 1 161 ? 7.573 -12.901 6.010 1.00 63.50 161 LEU A CA 1
ATOM 1267 C C . LEU A 1 161 ? 8.249 -14.067 5.271 1.00 63.50 161 LEU A C 1
ATOM 1269 O O . LEU A 1 161 ? 7.659 -15.141 5.191 1.00 63.50 161 LEU A O 1
ATOM 1273 N N . ALA A 1 162 ? 9.460 -13.877 4.741 1.00 58.34 162 ALA A N 1
ATOM 1274 C CA . ALA A 1 162 ? 10.208 -14.909 4.020 1.00 58.34 162 ALA A CA 1
ATOM 1275 C C . ALA A 1 162 ? 10.847 -15.951 4.958 1.00 58.34 162 ALA A C 1
ATOM 1277 O O . ALA A 1 162 ? 10.935 -17.125 4.602 1.00 58.34 162 ALA A O 1
ATOM 1278 N N . GLU A 1 163 ? 11.238 -15.563 6.176 1.00 50.41 163 GLU A N 1
ATOM 1279 C CA . GLU A 1 163 ? 11.832 -16.476 7.170 1.00 50.41 163 GLU A CA 1
ATOM 1280 C C . GLU A 1 163 ? 10.879 -17.606 7.620 1.00 50.41 163 GLU A C 1
ATOM 1282 O O . GLU A 1 163 ? 11.325 -18.635 8.124 1.00 50.41 163 GLU A O 1
ATOM 1287 N N . GLN A 1 164 ? 9.569 -17.471 7.383 1.00 46.12 164 GLN A N 1
ATOM 1288 C CA . GLN A 1 164 ? 8.563 -18.489 7.715 1.00 46.12 164 GLN A CA 1
ATOM 1289 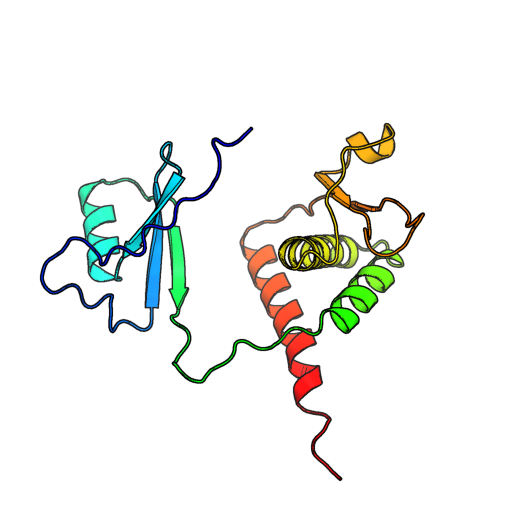C C . GLN A 1 164 ? 8.466 -19.630 6.677 1.00 46.12 164 GLN A C 1
ATOM 1291 O O . GLN A 1 164 ? 7.911 -20.681 6.992 1.00 46.12 164 GLN A O 1
ATOM 1296 N N . GLU A 1 165 ? 9.015 -19.478 5.462 1.00 42.53 165 GLU A N 1
ATOM 1297 C CA . GLU A 1 165 ? 8.963 -20.518 4.411 1.00 42.53 165 GLU A CA 1
ATOM 1298 C C . GLU A 1 165 ? 10.108 -21.553 4.514 1.00 42.53 165 GLU A C 1
ATOM 1300 O O . GLU A 1 165 ? 10.044 -22.602 3.877 1.00 42.53 165 GLU A O 1
ATOM 1305 N N . GLY A 1 166 ? 11.135 -21.314 5.343 1.00 38.09 166 GLY A N 1
ATOM 1306 C CA . GLY A 1 166 ? 12.311 -22.193 5.470 1.00 38.09 166 GLY A CA 1
ATOM 1307 C C . GLY A 1 166 ? 12.261 -23.243 6.590 1.00 38.09 166 GLY A C 1
ATOM 1308 O O . GLY A 1 166 ? 13.135 -24.100 6.649 1.00 38.09 166 GLY A O 1
ATOM 1309 N N . ALA A 1 167 ? 11.268 -23.196 7.485 1.00 39.09 167 ALA A N 1
ATOM 1310 C CA . ALA A 1 167 ? 11.253 -24.007 8.712 1.00 39.09 167 ALA A CA 1
ATOM 1311 C C . ALA A 1 167 ? 10.347 -25.258 8.662 1.00 39.09 167 ALA A C 1
ATOM 1313 O O . ALA A 1 167 ? 10.100 -25.876 9.694 1.00 39.09 167 ALA A O 1
ATOM 1314 N N . SER A 1 168 ? 9.824 -25.642 7.490 1.00 38.22 168 SER A N 1
ATOM 1315 C CA . SER A 1 168 ? 8.897 -26.785 7.341 1.00 38.22 168 SER A CA 1
ATOM 1316 C C . SER A 1 168 ? 9.321 -27.796 6.264 1.00 38.22 168 SER A C 1
ATOM 1318 O O . SER A 1 168 ? 8.503 -28.331 5.512 1.00 38.22 168 SER A O 1
ATOM 1320 N N . HIS A 1 169 ? 10.620 -28.096 6.217 1.00 36.16 169 HIS A N 1
ATOM 1321 C CA . HIS A 1 169 ? 11.160 -29.263 5.516 1.00 36.16 169 HIS A CA 1
ATOM 1322 C C . HIS A 1 169 ? 12.267 -29.912 6.356 1.00 36.16 169 HIS A C 1
ATOM 1324 O O . HIS A 1 169 ? 13.444 -29.728 6.091 1.00 36.16 169 HIS A O 1
ATOM 1330 N N . ASP A 1 170 ? 11.866 -30.622 7.407 1.00 34.22 170 ASP A N 1
ATOM 1331 C CA . ASP A 1 170 ? 12.616 -31.767 7.932 1.00 34.22 170 ASP A CA 1
ATOM 1332 C C . ASP A 1 170 ? 11.631 -32.644 8.714 1.00 34.22 170 ASP A C 1
ATOM 1334 O O . ASP A 1 170 ? 11.200 -32.319 9.823 1.00 34.22 170 ASP A O 1
ATOM 1338 N N . GLY A 1 171 ? 11.207 -33.720 8.058 1.00 33.81 171 GLY A N 1
ATOM 1339 C CA . GLY A 1 171 ? 10.440 -34.831 8.604 1.00 33.81 171 GLY A CA 1
ATOM 1340 C C . GLY A 1 171 ? 10.959 -36.116 7.989 1.00 33.81 171 GLY A C 1
ATOM 1341 O O . GLY A 1 171 ? 11.206 -36.099 6.761 1.00 33.81 171 GLY A O 1
#

Nearest PDB structures (foldseek):
  5ui8-assembly1_J  TM=3.068E-01  e=8.299E-01  Escherichia coli O157:H7
  8pid-assembly1_J  TM=2.286E-01  e=2.821E-01  Escherichia coli
  5uah-assembly1_D  TM=3.582E-01  e=4.056E+00  Escherichia coli K-12
  4zh4-assembly1_D  TM=3.017E-01  e=3.147E+00  Escherichia coli K-12
  6x2f-assembly1_J  TM=2.522E-01  e=4.056E+00  Escherichia coli

pLDDT: mean 79.47, std 15.66, range [33.81, 96.69]

Mean predicted aligned error: 11.42 Å

Radius of gyration: 19.96 Å; Cα contacts (8 Å, |Δi|>4): 193; chains: 1; bounding box: 35×52×55 Å

Foldseek 3Di:
DPQQDQDEDPDDDPDPPFCQVVDQKWKWFADPPNSYTDTHHPVRQVVVCVVVVDDTDIDMDGDQPVPDDDPDQDLVVLVVLLVVLVVDDDLLSLQLNVVSVVVCVVVVQKDWDDDDDPVLVPAPTWIFGPVDPPTDIDGGHHRPDDPVNVVVSVVVVVVVRVVVVPPPPDD